Protein AF-A0A9D2BMU9-F1 (afdb_monomer)

Mean predicted aligned error: 8.66 Å

Radius of gyration: 15.32 Å; Cα contacts (8 Å, |Δi|>4): 170; chains: 1; bounding box: 31×29×47 Å

Structure (mmCIF, N/CA/C/O backbone):
data_AF-A0A9D2BMU9-F1
#
_entry.id   AF-A0A9D2BMU9-F1
#
loop_
_atom_site.group_PDB
_atom_site.id
_atom_site.type_symbol
_atom_site.label_atom_id
_atom_site.label_alt_id
_atom_site.label_comp_id
_atom_site.label_asym_id
_atom_site.label_entity_id
_atom_site.label_seq_id
_atom_site.pdbx_PDB_ins_code
_atom_site.Cartn_x
_atom_site.Cartn_y
_atom_site.Cartn_z
_atom_site.occupancy
_atom_site.B_iso_or_equiv
_atom_site.auth_seq_id
_atom_site.auth_comp_id
_atom_site.auth_asym_id
_atom_site.auth_atom_id
_atom_site.pdbx_PDB_model_num
ATOM 1 N N . MET A 1 1 ? 2.716 -15.241 -6.996 1.00 60.91 1 MET A N 1
ATOM 2 C CA . MET A 1 1 ? 1.547 -14.444 -6.589 1.00 60.91 1 MET A CA 1
ATOM 3 C C . MET A 1 1 ? 1.978 -13.654 -5.378 1.00 60.91 1 MET A C 1
ATOM 5 O O . MET A 1 1 ? 2.454 -14.271 -4.432 1.00 60.91 1 MET A O 1
ATOM 9 N N . ALA A 1 2 ? 1.959 -12.328 -5.473 1.00 69.06 2 ALA A N 1
ATOM 10 C CA . ALA A 1 2 ? 2.438 -11.447 -4.414 1.00 69.06 2 ALA A CA 1
ATOM 11 C C . ALA A 1 2 ? 1.357 -11.283 -3.337 1.00 69.06 2 ALA A C 1
ATOM 13 O O . ALA A 1 2 ? 0.173 -11.125 -3.648 1.00 69.06 2 ALA A O 1
ATOM 14 N N . ASN A 1 3 ? 1.764 -11.351 -2.074 1.00 80.19 3 ASN A N 1
ATOM 15 C CA . ASN A 1 3 ? 0.890 -11.226 -0.919 1.00 80.19 3 ASN A CA 1
ATOM 16 C C . ASN A 1 3 ? 1.678 -10.685 0.269 1.00 80.19 3 ASN A C 1
ATOM 18 O O . ASN A 1 3 ? 2.860 -10.983 0.428 1.00 80.19 3 ASN A O 1
ATOM 22 N N . GLY A 1 4 ? 1.012 -9.937 1.140 1.00 84.12 4 GLY A N 1
ATOM 23 C CA . GLY A 1 4 ? 1.681 -9.364 2.297 1.00 84.12 4 GLY A CA 1
ATOM 24 C C . GLY A 1 4 ? 0.725 -8.785 3.321 1.00 84.12 4 GLY A C 1
ATOM 25 O O . GLY A 1 4 ? -0.497 -8.897 3.209 1.00 84.12 4 GLY A O 1
ATOM 26 N N . MET A 1 5 ? 1.319 -8.168 4.338 1.00 85.75 5 MET A N 1
ATOM 27 C CA . MET A 1 5 ? 0.609 -7.529 5.438 1.00 85.75 5 MET A CA 1
ATOM 28 C C . MET A 1 5 ? 1.188 -6.141 5.706 1.00 85.75 5 MET A C 1
ATOM 30 O O . MET A 1 5 ? 2.401 -5.930 5.639 1.00 85.75 5 MET A O 1
ATOM 34 N N . ILE A 1 6 ? 0.309 -5.190 5.996 1.00 85.81 6 ILE A N 1
ATOM 35 C CA . ILE A 1 6 ? 0.659 -3.813 6.341 1.00 85.81 6 ILE A CA 1
ATOM 36 C C . ILE A 1 6 ? 0.246 -3.566 7.782 1.00 85.81 6 ILE A C 1
ATOM 38 O O . ILE A 1 6 ? -0.893 -3.847 8.154 1.00 85.81 6 ILE A O 1
ATOM 42 N N . TYR A 1 7 ? 1.160 -3.019 8.582 1.00 83.38 7 TYR A N 1
ATOM 43 C CA . TYR A 1 7 ? 0.838 -2.626 9.947 1.00 83.38 7 TYR A CA 1
ATOM 44 C C . TYR A 1 7 ? 0.065 -1.306 9.958 1.00 83.38 7 TYR A C 1
ATOM 46 O O . TYR A 1 7 ? 0.505 -0.299 9.378 1.00 83.38 7 TYR A O 1
ATOM 54 N N . VAL A 1 8 ? -1.073 -1.318 10.645 1.00 81.69 8 VAL A N 1
ATOM 55 C CA . VAL A 1 8 ? -1.928 -0.159 10.889 1.00 81.69 8 VAL A CA 1
ATOM 56 C C . VAL A 1 8 ? -1.966 0.068 12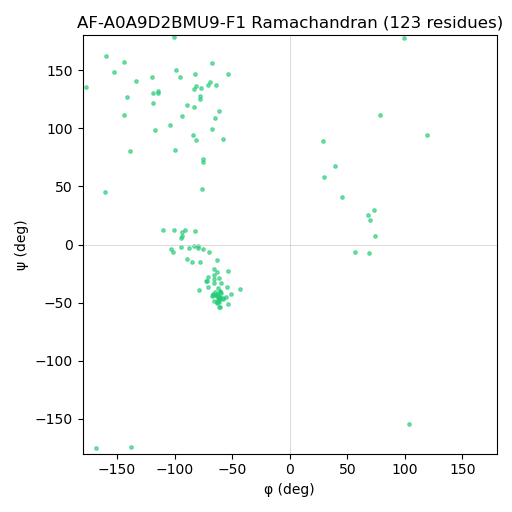.400 1.00 81.69 8 VAL A C 1
ATOM 58 O O . VAL A 1 8 ? -2.706 -0.633 13.094 1.00 81.69 8 VAL A O 1
ATOM 61 N N . PRO A 1 9 ? -1.169 1.006 12.938 1.00 77.19 9 PRO A N 1
ATOM 62 C CA . PRO A 1 9 ? -1.247 1.331 14.356 1.00 77.19 9 PRO A CA 1
ATOM 63 C C . PRO A 1 9 ? -2.575 2.035 14.651 1.00 77.19 9 PRO A C 1
ATOM 65 O O . PRO A 1 9 ? -3.015 2.886 13.876 1.00 77.19 9 PRO A O 1
ATOM 68 N N . VAL A 1 10 ? -3.198 1.697 15.777 1.00 67.19 10 VAL A N 1
ATOM 69 C CA . VAL A 1 10 ? -4.359 2.402 16.324 1.00 67.19 10 VAL A CA 1
ATOM 70 C C . VAL A 1 10 ? -3.854 3.240 17.482 1.00 67.19 10 VAL A C 1
ATOM 72 O O . VAL A 1 10 ? -3.551 2.730 18.559 1.00 67.19 10 VAL A O 1
ATOM 75 N N . ASP A 1 11 ? -3.712 4.539 17.252 1.00 60.59 11 ASP A N 1
ATOM 76 C CA . ASP A 1 11 ? -3.300 5.436 18.320 1.00 60.59 11 ASP A CA 1
ATOM 77 C C . ASP A 1 11 ? -4.496 5.729 19.240 1.00 60.59 11 ASP A C 1
ATOM 79 O O . ASP A 1 11 ? -5.538 6.208 18.787 1.00 60.59 11 ASP A O 1
ATOM 83 N N . ALA A 1 12 ? -4.342 5.487 20.545 1.00 47.91 12 ALA A N 1
ATOM 84 C CA . ALA A 1 12 ? -5.358 5.794 21.556 1.00 47.91 12 ALA A CA 1
ATOM 85 C C . ALA A 1 12 ? -5.653 7.308 21.666 1.00 47.91 12 ALA A C 1
ATOM 87 O O . ALA A 1 12 ? -6.647 7.707 22.273 1.00 47.91 12 ALA A O 1
ATOM 88 N N . ASN A 1 13 ? -4.804 8.156 21.070 1.00 42.22 13 ASN A N 1
ATOM 89 C CA . ASN A 1 13 ? -4.858 9.613 21.183 1.00 42.22 13 ASN A CA 1
ATOM 90 C C . ASN A 1 13 ? -5.488 10.362 19.996 1.00 42.22 13 ASN A C 1
ATOM 92 O O . ASN A 1 13 ? -5.443 11.594 19.977 1.00 42.22 13 ASN A O 1
ATOM 96 N N . THR A 1 14 ? -6.176 9.701 19.054 1.00 44.69 14 THR A N 1
ATOM 97 C CA . THR A 1 14 ? -7.079 10.405 18.106 1.00 44.69 14 THR A CA 1
ATOM 98 C C . THR A 1 14 ? -8.401 10.818 18.779 1.00 44.69 14 THR A C 1
ATOM 100 O O . THR A 1 14 ? -9.507 10.634 18.273 1.00 44.69 14 THR A O 1
ATOM 103 N N . ALA A 1 15 ? -8.290 11.430 19.957 1.00 36.12 15 ALA A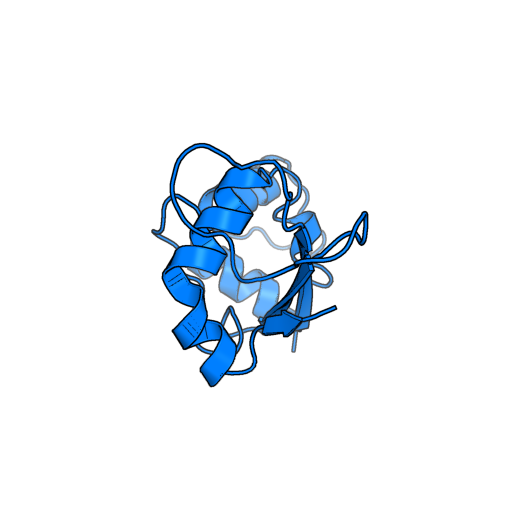 N 1
ATOM 104 C CA . ALA A 1 15 ? -9.361 12.107 20.667 1.00 36.12 15 ALA A CA 1
ATOM 105 C C . ALA A 1 15 ? -9.653 13.460 19.995 1.00 36.12 15 ALA A C 1
ATOM 107 O O . ALA A 1 15 ? -9.308 14.509 20.526 1.00 36.12 15 ALA A O 1
ATOM 108 N N . ASN A 1 16 ? -10.243 13.439 18.794 1.00 38.44 16 ASN A N 1
ATOM 109 C CA . ASN A 1 16 ? -11.023 14.567 18.263 1.00 38.44 16 ASN A CA 1
ATOM 110 C C . ASN A 1 16 ? -11.980 14.159 17.126 1.00 38.44 16 ASN A C 1
ATOM 112 O O . ASN A 1 16 ? -12.129 14.856 16.126 1.00 38.44 16 ASN A O 1
ATOM 116 N N . GLY A 1 17 ? -12.687 13.045 17.340 1.00 35.78 17 GLY A N 1
ATOM 117 C CA . GLY A 1 17 ? -13.942 12.745 16.651 1.00 35.78 17 GLY A CA 1
ATOM 118 C C . GLY A 1 17 ? -13.915 11.470 15.813 1.00 35.78 17 GLY A C 1
ATOM 119 O O . GLY A 1 17 ? -13.652 11.546 14.622 1.00 35.78 17 GLY A O 1
ATOM 120 N N . ILE A 1 18 ? -14.359 10.360 16.432 1.00 39.31 18 ILE A N 1
ATOM 121 C CA . ILE A 1 18 ? -14.810 9.096 15.799 1.00 39.31 18 ILE A CA 1
ATOM 122 C C . ILE A 1 18 ? -13.618 8.213 15.333 1.00 39.31 18 ILE A C 1
ATOM 124 O O . ILE A 1 18 ? -12.907 8.595 14.421 1.00 39.31 18 ILE A O 1
ATOM 128 N N . MET A 1 19 ? -13.271 7.039 15.886 1.00 40.94 19 MET A N 1
ATOM 129 C CA . MET A 1 19 ? -13.977 6.010 16.664 1.00 40.94 19 MET A CA 1
ATOM 130 C C . MET A 1 19 ? -13.072 5.451 17.780 1.00 40.94 19 MET A C 1
ATOM 132 O O . MET A 1 19 ? -11.992 4.941 17.504 1.00 40.94 19 MET A O 1
ATOM 136 N N . THR A 1 20 ? -13.540 5.456 19.027 1.00 40.12 20 THR A N 1
ATOM 137 C CA . THR A 1 20 ? -13.009 4.578 20.080 1.00 40.12 20 THR A CA 1
ATOM 138 C C . THR A 1 20 ? -13.711 3.231 19.958 1.00 40.12 20 THR A C 1
ATOM 140 O O . THR A 1 20 ? -14.820 3.064 20.471 1.00 40.12 20 THR A O 1
ATOM 143 N N . MET A 1 21 ? -13.105 2.285 19.243 1.00 44.78 21 MET A N 1
ATOM 144 C CA . MET A 1 21 ? -13.516 0.889 19.345 1.00 44.78 21 MET A CA 1
ATOM 145 C C . MET A 1 21 ? -12.838 0.322 20.599 1.00 44.78 21 MET A C 1
ATOM 147 O O . MET A 1 21 ? -11.675 -0.049 20.575 1.00 44.78 21 MET A O 1
ATOM 151 N N . ASP A 1 22 ? -13.556 0.447 21.714 1.00 44.00 22 ASP A N 1
ATOM 152 C CA . ASP A 1 22 ? -13.447 -0.325 22.957 1.00 44.00 22 ASP A CA 1
ATOM 153 C C . ASP A 1 22 ? -12.061 -0.902 23.323 1.00 44.00 22 ASP A C 1
ATOM 155 O O . ASP A 1 22 ? -11.758 -2.052 23.026 1.00 44.00 22 ASP A O 1
ATOM 159 N N . THR A 1 23 ? -11.234 -0.137 24.042 1.00 40.81 23 THR A N 1
ATOM 160 C CA . THR A 1 23 ? -10.119 -0.701 24.826 1.00 40.81 23 THR A CA 1
ATOM 161 C C . THR A 1 23 ? -10.001 -0.008 26.181 1.00 40.81 23 THR A C 1
ATOM 163 O O . THR A 1 23 ? -9.174 0.869 26.431 1.00 40.81 23 THR A O 1
ATOM 166 N N . SER A 1 24 ? -10.853 -0.428 27.115 1.00 38.69 24 SER A N 1
ATOM 167 C CA . SER A 1 24 ? -10.684 -0.158 28.541 1.00 38.69 24 SER A CA 1
ATOM 168 C C . SER A 1 24 ? -9.592 -1.050 29.156 1.00 38.69 24 SER A C 1
ATOM 170 O O . SER A 1 24 ? -9.908 -1.971 29.901 1.00 38.69 24 SER A O 1
ATOM 172 N N . SER A 1 25 ? -8.312 -0.792 28.877 1.00 33.25 25 SER A N 1
ATOM 173 C CA . SER A 1 25 ? -7.183 -1.189 29.744 1.00 33.25 25 SER A CA 1
ATOM 174 C C . SER A 1 25 ? -5.860 -0.686 29.171 1.00 33.25 25 SER A C 1
ATOM 176 O O . SER A 1 25 ? -5.629 -0.767 27.973 1.00 33.25 25 SER A O 1
ATOM 178 N N . GLY A 1 26 ? -5.009 -0.138 30.040 1.00 36.84 26 GLY A N 1
ATOM 179 C CA . GLY A 1 26 ? -3.832 0.652 29.687 1.00 36.84 26 GLY A CA 1
ATOM 180 C C . GLY A 1 26 ? -2.829 0.011 28.722 1.00 36.84 26 GLY A C 1
ATOM 181 O O . GLY A 1 26 ? -2.566 -1.184 28.769 1.00 36.84 26 GLY A O 1
ATOM 182 N N . SER A 1 27 ? -2.226 0.887 27.915 1.00 46.66 27 SER A N 1
ATOM 183 C CA . SER A 1 27 ? -0.957 0.727 27.197 1.00 46.66 27 SER A CA 1
ATOM 184 C C . SER A 1 27 ? -0.691 -0.656 26.594 1.00 46.66 27 SER A C 1
ATOM 186 O O . SER A 1 27 ? 0.258 -1.339 26.976 1.00 46.66 27 SER A O 1
ATOM 188 N N . GLN A 1 28 ? -1.482 -1.026 25.592 1.00 41.25 28 GLN A N 1
ATOM 189 C CA . GLN A 1 28 ? -1.067 -1.967 24.555 1.00 41.25 28 GLN A CA 1
ATOM 190 C C . GLN A 1 28 ? -1.120 -1.229 23.223 1.00 41.25 28 GLN A C 1
ATOM 192 O O . GLN A 1 28 ? -2.111 -0.558 22.935 1.00 41.25 28 GLN A O 1
ATOM 197 N N . GLU A 1 29 ? -0.042 -1.314 22.442 1.00 49.62 29 GLU A N 1
ATOM 198 C CA . GLU A 1 29 ? -0.027 -0.896 21.040 1.00 49.62 29 GLU A CA 1
ATOM 199 C C . GLU A 1 29 ? -1.110 -1.697 20.307 1.00 49.62 29 GLU A C 1
ATOM 201 O O . GLU A 1 29 ? -0.888 -2.825 19.881 1.00 49.62 29 GLU A O 1
ATOM 206 N N . SER A 1 30 ? -2.323 -1.152 20.258 1.00 65.06 30 SER A N 1
ATOM 207 C CA . SER A 1 30 ? -3.437 -1.763 19.546 1.00 65.06 30 SER A CA 1
ATOM 208 C C . SER A 1 30 ? -3.224 -1.487 18.064 1.00 65.06 30 SER A C 1
ATOM 210 O O . SER A 1 30 ? -2.863 -0.375 17.672 1.00 65.06 30 SER A O 1
ATOM 212 N N . GLY A 1 31 ? -3.399 -2.500 17.227 1.00 72.06 31 GLY A N 1
ATOM 213 C CA . GLY A 1 31 ? -3.107 -2.399 15.806 1.00 72.06 31 GLY A CA 1
ATOM 214 C C . GLY A 1 31 ? -3.837 -3.461 15.004 1.00 72.06 31 GLY A C 1
ATOM 215 O O . GLY A 1 31 ? -4.297 -4.463 15.549 1.00 72.06 31 GLY A O 1
ATOM 216 N N . TYR A 1 32 ? -3.923 -3.235 13.697 1.00 81.19 32 TYR A N 1
ATOM 217 C CA . TYR A 1 32 ? -4.440 -4.214 12.749 1.00 81.19 32 TYR A CA 1
ATOM 218 C C . TYR A 1 32 ? -3.363 -4.567 11.724 1.00 81.19 32 TYR A C 1
ATOM 220 O O . TYR A 1 32 ? -2.612 -3.698 11.266 1.00 81.19 32 TYR A O 1
ATOM 228 N N . TRP A 1 33 ? -3.334 -5.829 11.304 1.00 86.25 33 TRP A N 1
ATOM 229 C CA . TRP A 1 33 ? -2.684 -6.217 10.057 1.00 86.25 33 TRP A CA 1
ATOM 230 C C . TRP A 1 33 ? -3.682 -6.118 8.914 1.00 86.25 33 TRP A C 1
ATOM 232 O O . TRP A 1 33 ? -4.705 -6.799 8.932 1.00 86.25 33 TRP A O 1
ATOM 242 N N . LEU A 1 34 ? -3.369 -5.286 7.921 1.00 87.44 34 LEU A N 1
ATOM 243 C CA . LEU A 1 34 ? -4.112 -5.190 6.671 1.00 87.44 34 LEU A CA 1
ATOM 244 C C . LEU A 1 34 ? -3.474 -6.111 5.626 1.00 87.44 34 LEU A C 1
ATOM 246 O O . LEU A 1 34 ? -2.360 -5.853 5.159 1.00 87.44 34 LEU A O 1
ATOM 250 N N . TYR A 1 35 ? -4.172 -7.184 5.268 1.00 88.94 35 TYR A N 1
ATOM 251 C CA . TYR A 1 35 ? -3.729 -8.147 4.264 1.00 88.94 35 TYR A CA 1
ATOM 252 C C . TYR A 1 35 ? -4.041 -7.682 2.845 1.00 88.94 35 TYR A C 1
ATOM 254 O O . TYR A 1 35 ? -5.067 -7.054 2.569 1.00 88.94 35 TYR A O 1
ATOM 262 N N . TRP A 1 36 ? -3.156 -8.041 1.922 1.00 88.44 36 TRP A N 1
ATOM 263 C CA . TRP A 1 36 ? -3.323 -7.780 0.499 1.00 88.44 36 TRP A CA 1
ATOM 264 C C . TRP A 1 36 ? -2.771 -8.935 -0.343 1.00 88.44 36 TRP A C 1
ATOM 266 O O . TRP A 1 36 ? -1.916 -9.710 0.099 1.00 88.44 36 TRP A O 1
ATOM 276 N N . ASN A 1 37 ? -3.278 -9.044 -1.567 1.00 86.75 37 ASN A N 1
ATOM 277 C CA . ASN A 1 37 ? -2.779 -9.931 -2.612 1.00 86.75 37 ASN A CA 1
ATOM 278 C C . ASN A 1 37 ? -2.769 -9.198 -3.963 1.00 86.75 37 ASN A C 1
ATOM 280 O O . ASN A 1 37 ? -3.077 -8.012 -4.042 1.00 86.75 37 ASN A O 1
ATOM 284 N N . GLU A 1 38 ? -2.447 -9.897 -5.046 1.00 82.94 38 GLU A N 1
ATOM 285 C CA . GLU A 1 38 ? -2.450 -9.346 -6.410 1.00 82.94 38 GLU A CA 1
ATOM 286 C C . GLU A 1 38 ? -3.759 -8.671 -6.856 1.00 82.94 38 GLU A C 1
ATOM 288 O O . GLU A 1 38 ? -3.740 -7.773 -7.700 1.00 82.94 38 GLU A O 1
ATOM 293 N N . ASN A 1 39 ? -4.884 -9.026 -6.234 1.00 85.38 39 ASN A N 1
ATOM 294 C CA . ASN A 1 39 ? -6.195 -8.432 -6.485 1.00 85.38 39 ASN A CA 1
ATOM 295 C C . ASN A 1 39 ? -6.530 -7.260 -5.535 1.00 85.38 39 ASN A C 1
ATOM 297 O O . ASN A 1 39 ? -7.663 -6.777 -5.548 1.00 85.38 39 ASN A O 1
ATOM 301 N N . GLY A 1 40 ? -5.585 -6.796 -4.711 1.00 86.38 40 GLY A N 1
ATOM 302 C CA . GLY A 1 40 ? -5.760 -5.692 -3.761 1.00 86.38 40 GLY A CA 1
ATOM 303 C C . GLY A 1 40 ? -5.928 -6.137 -2.315 1.00 86.38 40 GLY A C 1
ATOM 304 O O . GLY A 1 40 ? -5.464 -7.213 -1.933 1.00 86.38 40 GLY A O 1
ATOM 305 N N . TYR A 1 41 ? -6.587 -5.313 -1.497 1.00 86.56 41 TYR A N 1
ATOM 306 C CA . TYR A 1 41 ? -6.860 -5.636 -0.091 1.00 86.56 41 TYR A CA 1
ATOM 307 C C . TYR A 1 41 ? -7.856 -6.800 -0.029 1.00 86.56 41 TYR A C 1
ATOM 309 O O . TYR A 1 41 ? -9.046 -6.635 -0.295 1.00 86.56 41 TYR A O 1
ATOM 317 N N . THR A 1 42 ? -7.315 -8.001 0.188 1.00 64.62 42 THR A N 1
ATOM 318 C CA . THR A 1 42 ? -7.949 -9.331 0.087 1.00 64.62 42 THR A CA 1
ATOM 319 C C . THR A 1 42 ? -9.084 -9.421 -0.945 1.00 64.62 42 THR A C 1
ATOM 321 O O . THR A 1 42 ? -10.226 -9.750 -0.633 1.00 64.62 42 THR A O 1
ATOM 324 N N . GLY A 1 43 ? -8.772 -9.120 -2.210 1.00 65.56 43 GLY A N 1
ATOM 325 C CA . GLY A 1 43 ? -9.708 -9.291 -3.331 1.00 65.56 43 GLY A CA 1
ATOM 326 C C . GLY A 1 43 ? -10.844 -8.265 -3.431 1.00 65.56 43 GLY A C 1
ATOM 327 O O . GLY A 1 43 ? -11.710 -8.425 -4.286 1.00 65.56 43 GLY A O 1
ATOM 328 N N . GLN A 1 44 ? -10.839 -7.211 -2.609 1.00 76.88 44 GLN A N 1
ATOM 329 C CA . GLN A 1 44 ? -11.790 -6.092 -2.702 1.00 76.88 44 GLN A CA 1
ATOM 330 C C . GLN A 1 44 ? -11.329 -4.981 -3.665 1.00 76.88 44 GLN A C 1
ATOM 332 O O . GLN A 1 44 ? -12.059 -4.024 -3.915 1.00 76.88 44 GLN A O 1
ATOM 337 N N . GLY A 1 45 ? -10.131 -5.119 -4.240 1.00 85.12 45 GLY A N 1
ATOM 338 C CA . GLY A 1 45 ? -9.530 -4.137 -5.133 1.00 85.12 45 GLY A CA 1
ATOM 339 C C . GLY A 1 45 ? -8.507 -3.237 -4.445 1.00 85.12 45 GLY A C 1
ATOM 340 O O . GLY A 1 45 ? -8.231 -3.333 -3.248 1.00 85.12 45 GLY A O 1
ATOM 341 N N . TRP A 1 46 ? -7.910 -2.365 -5.253 1.00 89.00 46 TRP A N 1
ATOM 342 C CA . TRP A 1 46 ? -6.815 -1.488 -4.844 1.00 89.00 46 TRP A CA 1
ATOM 343 C C . TRP A 1 46 ? -7.263 -0.108 -4.391 1.00 89.00 46 TRP A C 1
ATOM 345 O O . TRP A 1 46 ? -6.393 0.666 -4.032 1.00 89.00 46 TRP A O 1
ATOM 355 N N . TYR A 1 47 ? -8.563 0.219 -4.439 1.00 89.31 47 TYR A N 1
ATOM 356 C CA . TYR A 1 47 ? -9.122 1.523 -4.037 1.00 89.31 47 TYR A CA 1
ATOM 357 C C . TYR A 1 47 ? -8.313 2.715 -4.582 1.00 89.31 47 TYR A C 1
ATOM 359 O O . TYR A 1 47 ? -8.043 3.696 -3.892 1.00 89.31 47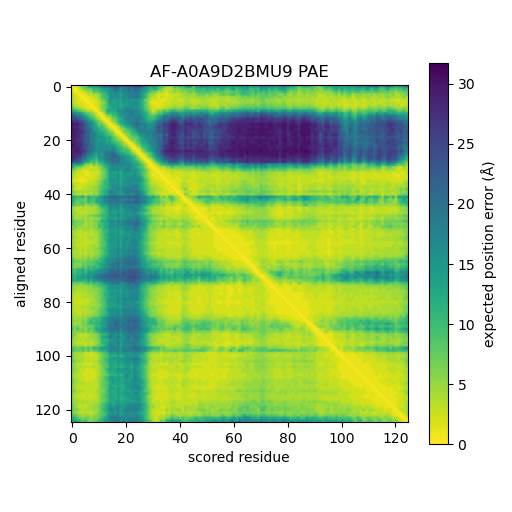 TYR A O 1
ATOM 367 N N . TRP A 1 48 ? -7.877 2.603 -5.841 1.00 89.69 48 TRP A N 1
ATOM 368 C CA . TRP A 1 48 ? -6.838 3.445 -6.443 1.00 89.69 48 TRP A CA 1
ATOM 369 C C . TRP A 1 48 ? -7.108 4.953 -6.345 1.00 89.69 48 TRP A C 1
ATOM 371 O O 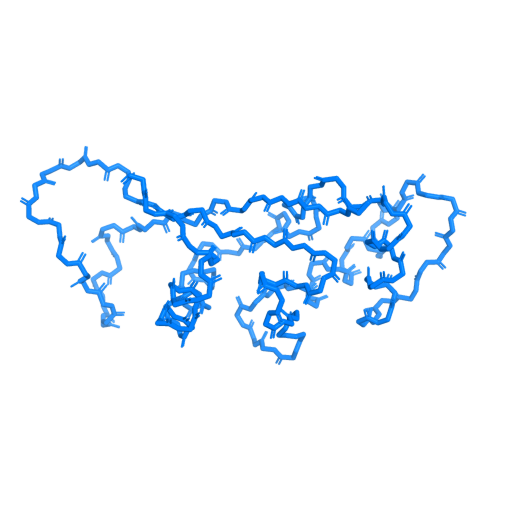. TRP A 1 48 ? -6.192 5.750 -6.163 1.00 89.69 48 TRP A O 1
ATOM 381 N N . ASN A 1 49 ? -8.376 5.348 -6.465 1.00 88.00 49 ASN A N 1
ATOM 382 C CA . ASN A 1 49 ? -8.787 6.750 -6.486 1.00 88.00 49 ASN A CA 1
ATOM 383 C C . ASN A 1 49 ? -9.198 7.297 -5.111 1.00 88.00 49 ASN A C 1
ATOM 385 O O . ASN A 1 49 ? -9.672 8.430 -5.034 1.00 88.00 49 ASN A O 1
ATOM 389 N N . GLU A 1 50 ? -9.048 6.524 -4.038 1.00 88.19 50 GLU A N 1
ATOM 390 C CA . GLU A 1 50 ? -9.389 6.993 -2.700 1.00 88.19 50 GLU A CA 1
ATOM 391 C C . GLU A 1 50 ? -8.263 7.815 -2.081 1.00 88.19 50 GLU A C 1
ATOM 393 O O . GLU A 1 50 ? -7.096 7.422 -2.090 1.00 88.19 50 GLU A O 1
ATOM 398 N N . SER A 1 51 ? -8.625 8.962 -1.503 1.00 78.38 51 SER A N 1
ATOM 399 C CA . SER A 1 51 ? -7.668 9.951 -1.001 1.00 78.38 51 SER A CA 1
ATOM 400 C C . SER A 1 51 ? -6.766 9.425 0.116 1.00 78.38 51 SER A C 1
ATOM 402 O O . SER A 1 51 ? -5.638 9.884 0.237 1.00 78.38 51 SER A O 1
ATOM 404 N N . ASN A 1 52 ? -7.242 8.461 0.907 1.00 80.38 52 ASN A N 1
ATOM 405 C CA . ASN A 1 52 ? -6.581 8.025 2.144 1.00 80.38 52 ASN A CA 1
ATOM 406 C C . ASN A 1 52 ? -5.831 6.691 2.000 1.00 80.38 52 ASN A C 1
ATOM 408 O O . ASN A 1 52 ? -5.182 6.229 2.937 1.00 80.38 52 ASN A O 1
ATOM 412 N N . ASN A 1 53 ? -5.924 6.065 0.829 1.00 82.38 53 ASN A N 1
ATOM 413 C CA . ASN A 1 53 ? -5.385 4.738 0.557 1.00 82.38 53 ASN A CA 1
ATOM 414 C C . ASN A 1 53 ? -3.897 4.766 0.145 1.00 82.38 53 ASN A C 1
ATOM 416 O O . ASN A 1 53 ? -3.217 3.750 0.165 1.00 82.38 53 ASN A O 1
ATOM 420 N N . TYR A 1 54 ? -3.361 5.935 -0.219 1.00 89.06 54 TYR A N 1
ATOM 421 C CA . TYR A 1 54 ? -1.943 6.187 -0.531 1.00 89.06 54 TYR A CA 1
ATOM 422 C C . TYR A 1 54 ? -1.307 5.326 -1.637 1.00 89.06 54 TYR A C 1
ATOM 424 O O . TYR A 1 54 ? -0.195 5.621 -2.055 1.00 89.06 54 TYR A O 1
ATOM 432 N N . VAL A 1 55 ? -1.998 4.321 -2.179 1.00 90.75 55 VAL A N 1
ATOM 433 C CA . VAL A 1 55 ? -1.509 3.430 -3.238 1.00 90.75 55 VAL A CA 1
ATOM 434 C C . VAL A 1 55 ? -1.115 4.216 -4.480 1.00 90.75 55 VAL A C 1
ATOM 436 O O . VAL A 1 55 ? -0.013 4.032 -4.987 1.00 90.75 55 VAL A O 1
ATOM 439 N N . LYS A 1 56 ? -1.967 5.145 -4.926 1.00 91.62 56 LYS A N 1
ATOM 440 C CA . LYS A 1 56 ? -1.666 6.011 -6.069 1.00 91.62 56 LYS A CA 1
ATOM 441 C C . LYS A 1 56 ? -0.418 6.860 -5.820 1.00 91.62 56 LYS A C 1
ATOM 443 O O . LYS A 1 56 ? 0.527 6.811 -6.599 1.00 91.62 56 LYS A O 1
ATOM 448 N N . THR A 1 57 ? -0.396 7.594 -4.710 1.00 91.31 57 THR A N 1
ATOM 449 C CA . THR A 1 57 ? 0.718 8.477 -4.335 1.00 91.31 57 THR A CA 1
ATOM 450 C C . THR A 1 57 ? 2.023 7.702 -4.148 1.00 91.31 57 THR A C 1
ATOM 452 O O . THR A 1 57 ? 3.067 8.093 -4.666 1.00 91.31 57 THR A O 1
ATOM 455 N N . GLY A 1 58 ? 1.971 6.593 -3.412 1.00 91.00 58 GLY A N 1
ATOM 456 C CA . GLY A 1 58 ? 3.103 5.718 -3.135 1.00 91.00 58 GLY A CA 1
ATOM 457 C C . GLY A 1 58 ? 3.668 5.102 -4.408 1.00 91.00 58 GLY A C 1
ATOM 458 O O . GLY A 1 58 ? 4.870 5.193 -4.639 1.00 91.00 58 GLY A O 1
ATOM 459 N N . TRP A 1 59 ? 2.810 4.570 -5.284 1.00 92.38 59 TRP A N 1
ATOM 460 C CA . TRP A 1 59 ? 3.234 4.003 -6.565 1.00 92.38 59 TRP A CA 1
ATOM 461 C C . TRP A 1 59 ? 3.875 5.037 -7.488 1.00 92.38 59 TRP A C 1
ATOM 463 O O . TRP A 1 59 ? 4.986 4.819 -7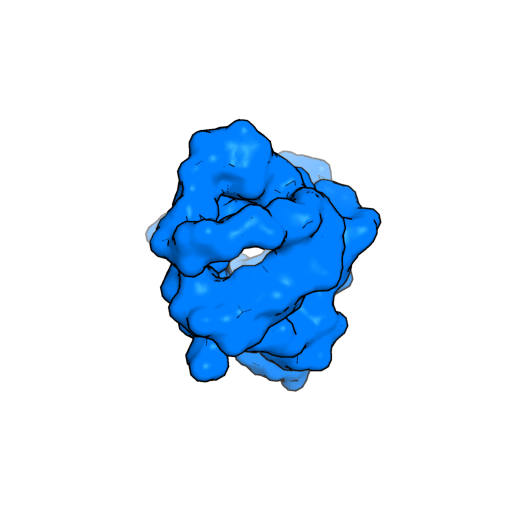.973 1.00 92.38 59 TRP A O 1
ATOM 473 N N . GLU A 1 60 ? 3.216 6.182 -7.691 1.00 92.00 60 GLU A N 1
ATOM 474 C CA . GLU A 1 60 ? 3.761 7.274 -8.502 1.00 92.00 60 GLU A CA 1
ATOM 475 C C . GLU A 1 60 ? 5.148 7.692 -7.985 1.00 92.00 60 GLU A C 1
ATOM 477 O O . GLU A 1 60 ? 6.099 7.808 -8.761 1.00 92.00 60 GLU A O 1
ATOM 482 N N . ASN A 1 61 ? 5.301 7.841 -6.666 1.00 90.31 61 ASN A N 1
ATOM 483 C CA . ASN A 1 61 ? 6.583 8.165 -6.043 1.00 90.31 61 ASN A CA 1
ATOM 484 C C . ASN A 1 61 ? 7.627 7.054 -6.216 1.00 90.31 61 ASN A C 1
ATOM 486 O O . ASN A 1 61 ? 8.779 7.352 -6.532 1.00 90.31 61 ASN A O 1
ATOM 490 N N . TYR A 1 62 ? 7.244 5.791 -6.030 1.00 89.44 62 TYR A N 1
ATOM 491 C CA . TYR A 1 62 ? 8.134 4.636 -6.147 1.00 89.44 62 TYR A CA 1
ATOM 492 C C . TYR A 1 62 ? 8.730 4.525 -7.557 1.00 89.44 62 TYR A C 1
ATOM 494 O O . TYR A 1 62 ? 9.947 4.380 -7.715 1.00 89.44 62 TYR A O 1
ATOM 502 N N . VAL A 1 63 ? 7.893 4.687 -8.588 1.00 90.25 63 VAL A N 1
ATOM 503 C CA . VAL A 1 63 ? 8.329 4.699 -9.992 1.00 90.25 63 VAL A CA 1
ATOM 504 C C . VAL A 1 63 ? 9.213 5.913 -10.284 1.00 90.25 63 VAL A C 1
ATOM 506 O O . VAL A 1 63 ? 10.308 5.753 -10.824 1.00 90.25 63 VAL A O 1
ATOM 509 N N . ASN A 1 64 ? 8.789 7.118 -9.887 1.00 89.38 64 ASN A N 1
ATOM 510 C CA . ASN A 1 64 ? 9.523 8.358 -10.173 1.00 89.38 64 ASN A CA 1
ATOM 511 C C . ASN A 1 64 ? 10.890 8.437 -9.472 1.00 89.38 64 ASN A C 1
ATOM 513 O O . ASN A 1 64 ? 11.800 9.098 -9.968 1.00 89.38 64 ASN A O 1
ATOM 517 N N . GLN A 1 65 ? 11.057 7.752 -8.339 1.00 87.94 65 GLN A N 1
ATOM 518 C CA . GLN A 1 65 ? 12.344 7.622 -7.646 1.00 87.94 65 GLN A CA 1
ATOM 519 C C . GLN A 1 65 ? 13.266 6.566 -8.278 1.00 87.94 65 GLN A C 1
ATOM 521 O O . GLN A 1 65 ? 14.392 6.391 -7.816 1.00 87.94 65 GLN A O 1
ATOM 526 N N . GLY A 1 66 ? 12.811 5.852 -9.314 1.00 84.12 66 GLY A N 1
ATOM 527 C CA . GLY A 1 66 ? 13.590 4.804 -9.971 1.00 84.12 66 GLY A CA 1
ATOM 528 C C . GLY A 1 66 ? 13.816 3.576 -9.088 1.00 84.12 66 GLY A C 1
ATOM 529 O O . GLY A 1 66 ? 14.796 2.863 -9.286 1.00 84.12 66 GLY A O 1
ATOM 530 N N . LYS A 1 67 ? 12.929 3.320 -8.114 1.00 82.38 67 LYS A N 1
ATOM 531 C CA . LYS A 1 67 ? 13.046 2.187 -7.178 1.00 82.38 67 LYS A CA 1
ATOM 532 C C . LYS A 1 67 ? 12.672 0.832 -7.805 1.00 82.38 67 LYS A C 1
ATOM 534 O O . LYS A 1 67 ? 12.823 -0.195 -7.153 1.00 82.38 67 LYS A O 1
ATOM 539 N N . LEU A 1 68 ? 12.219 0.802 -9.064 1.00 82.38 68 LEU A N 1
ATOM 540 C CA . LEU A 1 68 ? 11.858 -0.427 -9.779 1.00 82.38 68 LEU A CA 1
ATOM 541 C C . LEU A 1 68 ? 13.068 -1.366 -9.933 1.00 82.38 68 LEU A C 1
ATOM 543 O O . LEU A 1 68 ? 14.014 -1.075 -10.662 1.00 82.38 68 LEU A O 1
ATOM 547 N N . THR A 1 69 ? 13.007 -2.538 -9.304 1.00 72.75 69 THR A N 1
ATOM 548 C CA . THR A 1 69 ? 14.078 -3.554 -9.333 1.00 72.75 69 THR A CA 1
ATOM 549 C C . THR A 1 69 ? 13.957 -4.549 -10.494 1.00 72.75 69 THR A C 1
ATOM 551 O O . THR A 1 69 ? 14.899 -5.275 -10.798 1.00 72.75 69 THR A O 1
ATOM 554 N N . CYS A 1 70 ? 12.811 -4.567 -11.176 1.00 74.69 70 CYS A N 1
ATOM 555 C CA . CYS A 1 70 ? 12.447 -5.560 -12.192 1.00 74.69 70 CYS A CA 1
ATOM 556 C C . CYS A 1 70 ? 13.057 -5.350 -13.591 1.00 74.69 70 CYS A C 1
ATOM 558 O O . CYS A 1 70 ? 12.798 -6.136 -14.499 1.00 74.69 70 CYS A O 1
ATOM 560 N N . GLY A 1 71 ? 13.841 -4.288 -13.803 1.00 66.94 71 GLY A N 1
ATOM 561 C CA . GLY A 1 71 ? 14.439 -3.960 -15.107 1.00 66.94 71 GLY A CA 1
ATOM 562 C C . GLY A 1 71 ? 13.443 -3.515 -16.191 1.00 66.94 71 GLY A C 1
ATOM 563 O O . GLY A 1 71 ? 13.873 -3.069 -17.253 1.00 66.94 71 GLY A O 1
ATOM 564 N N . ALA A 1 72 ? 12.135 -3.594 -15.929 1.00 73.38 72 ALA A N 1
ATOM 565 C CA . ALA A 1 72 ? 11.072 -3.083 -16.783 1.00 73.38 72 ALA A CA 1
ATOM 566 C C . ALA A 1 72 ? 10.638 -1.678 -16.341 1.00 73.38 72 ALA A C 1
ATO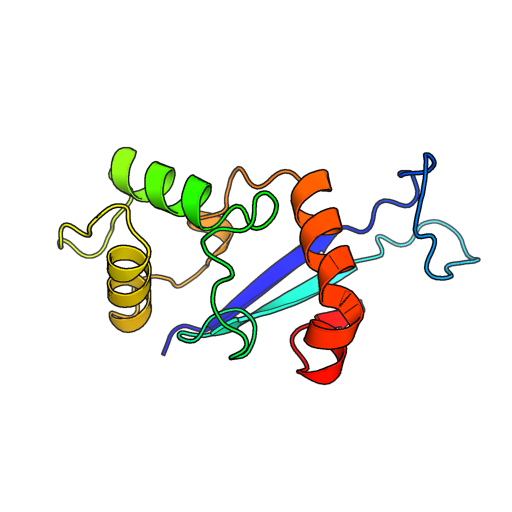M 568 O O . ALA A 1 72 ? 10.598 -1.356 -15.152 1.00 73.38 72 ALA A O 1
ATOM 569 N N . THR A 1 73 ? 10.295 -0.831 -17.312 1.00 79.25 73 THR A N 1
ATOM 570 C CA . THR A 1 73 ? 9.633 0.448 -17.044 1.00 79.25 73 THR A CA 1
ATOM 571 C C . THR A 1 73 ? 8.140 0.192 -16.895 1.00 79.25 73 THR A C 1
ATOM 573 O O . THR A 1 73 ? 7.506 -0.252 -17.848 1.00 79.25 73 THR A O 1
ATOM 576 N N . HIS A 1 74 ? 7.582 0.487 -15.724 1.00 85.94 74 HIS A N 1
ATOM 577 C CA . HIS A 1 74 ? 6.135 0.483 -15.516 1.00 85.94 74 HIS A CA 1
ATOM 578 C C . HIS A 1 74 ? 5.574 1.903 -15.609 1.00 85.94 74 HIS A C 1
ATOM 580 O O . HIS A 1 74 ? 6.259 2.879 -15.290 1.00 85.94 74 HIS A O 1
ATOM 586 N N . SER A 1 75 ? 4.319 2.024 -16.040 1.00 91.81 75 SER A N 1
ATOM 587 C CA . SER A 1 75 ? 3.569 3.277 -15.961 1.00 91.81 75 SER A CA 1
ATOM 588 C C . SER A 1 75 ? 3.283 3.656 -14.505 1.00 91.81 75 SER A C 1
ATOM 590 O O . SER A 1 75 ? 3.221 2.813 -13.611 1.00 91.81 75 SER A O 1
ATOM 592 N N . THR A 1 76 ? 3.067 4.946 -14.253 1.00 92.06 76 THR A N 1
ATOM 593 C CA . THR A 1 76 ? 2.735 5.463 -12.916 1.00 92.06 76 THR A CA 1
ATOM 594 C C . THR A 1 76 ? 1.243 5.332 -12.574 1.00 92.06 76 THR A C 1
ATOM 596 O O . THR A 1 76 ? 0.775 5.943 -11.620 1.00 92.06 76 THR A O 1
ATOM 599 N N . ASP A 1 77 ? 0.472 4.578 -13.358 1.00 92.88 77 ASP A N 1
ATOM 600 C CA . ASP A 1 77 ? -0.965 4.366 -13.170 1.00 92.88 77 ASP A CA 1
ATOM 601 C C . ASP A 1 77 ? -1.273 3.008 -12.508 1.00 92.88 77 ASP A C 1
ATOM 603 O O . ASP A 1 77 ? -0.376 2.215 -12.211 1.00 92.88 77 ASP A O 1
ATOM 607 N N . GLU A 1 78 ? -2.561 2.732 -12.275 1.00 91.94 78 GLU A N 1
ATOM 608 C CA . GLU A 1 78 ? -3.012 1.492 -11.627 1.00 91.94 78 GLU A CA 1
ATOM 609 C C . GLU A 1 78 ? -2.601 0.240 -12.416 1.00 91.94 78 GLU A C 1
ATOM 611 O O . GLU A 1 78 ? -2.320 -0.805 -11.829 1.00 91.94 78 GLU A O 1
ATOM 616 N N . ASN A 1 79 ? -2.553 0.334 -13.749 1.00 91.81 79 ASN A N 1
ATOM 617 C CA . ASN A 1 79 ? -2.135 -0.780 -14.594 1.00 91.81 79 ASN A CA 1
ATOM 618 C C . ASN A 1 79 ? -0.658 -1.104 -14.369 1.00 91.81 79 ASN A C 1
ATOM 620 O O . ASN A 1 79 ? -0.327 -2.274 -14.189 1.00 91.81 79 ASN A O 1
ATOM 624 N N . GLY A 1 80 ? 0.202 -0.086 -14.281 1.00 91.06 80 GLY A N 1
ATOM 625 C CA . GLY A 1 80 ? 1.618 -0.275 -13.974 1.00 91.06 80 GLY A CA 1
ATOM 626 C C . GLY A 1 80 ? 1.842 -0.939 -12.615 1.00 91.06 80 GLY A C 1
ATOM 627 O O . GLY A 1 80 ? 2.660 -1.855 -12.514 1.00 91.06 80 GLY A O 1
ATOM 628 N N . LEU A 1 81 ? 1.060 -0.566 -11.592 1.00 91.06 81 LEU A N 1
ATOM 629 C CA . LEU A 1 81 ? 1.092 -1.253 -10.296 1.00 91.06 81 LEU A CA 1
ATOM 630 C C . LEU A 1 81 ? 0.687 -2.728 -10.441 1.00 91.06 81 LEU A C 1
ATOM 632 O O . LEU A 1 81 ? 1.382 -3.615 -9.947 1.00 91.06 81 LEU A O 1
ATOM 636 N N . LYS A 1 82 ? -0.430 -3.011 -11.122 1.00 90.06 82 LYS A N 1
ATOM 637 C CA . LYS A 1 82 ? -0.920 -4.387 -11.319 1.00 90.06 82 LYS A CA 1
ATOM 638 C C . LYS A 1 82 ? 0.090 -5.252 -12.061 1.00 90.06 82 LYS A C 1
ATOM 640 O O . LYS A 1 82 ? 0.289 -6.403 -11.675 1.00 90.06 82 LYS A O 1
ATOM 645 N N . GLU A 1 83 ? 0.737 -4.715 -13.091 1.00 89.12 83 GLU A N 1
ATOM 646 C CA . GLU A 1 83 ? 1.811 -5.397 -13.816 1.00 89.12 83 GLU A CA 1
ATOM 647 C C . GLU A 1 83 ? 2.997 -5.707 -12.901 1.00 89.12 83 GLU A C 1
ATOM 649 O O . GLU A 1 83 ? 3.477 -6.841 -12.886 1.00 89.12 83 GLU A O 1
ATOM 654 N N . HIS A 1 84 ? 3.430 -4.735 -12.096 1.00 87.81 84 HIS A N 1
ATOM 655 C CA . HIS A 1 84 ? 4.536 -4.899 -11.156 1.00 87.81 84 HIS A CA 1
ATOM 656 C C . HIS A 1 84 ? 4.261 -6.001 -10.119 1.00 87.81 84 HIS A C 1
ATOM 658 O O . HIS A 1 84 ? 5.091 -6.883 -9.885 1.00 87.81 84 HIS A O 1
ATOM 664 N N . ILE A 1 85 ? 3.057 -5.998 -9.543 1.00 88.12 85 ILE A N 1
ATOM 665 C CA . ILE A 1 85 ? 2.620 -7.002 -8.568 1.00 88.12 85 ILE A CA 1
ATOM 666 C C . ILE A 1 85 ? 2.467 -8.382 -9.226 1.00 88.12 85 ILE A C 1
ATOM 668 O O . ILE A 1 85 ? 2.949 -9.380 -8.685 1.00 88.12 85 ILE A O 1
ATOM 672 N N . SER A 1 86 ? 1.860 -8.448 -10.415 1.00 85.88 86 SER A N 1
ATOM 673 C CA . SER A 1 86 ? 1.668 -9.702 -11.165 1.00 85.88 86 SER A CA 1
ATOM 674 C C . SER A 1 86 ? 2.992 -10.315 -11.631 1.00 85.88 86 SER A C 1
ATOM 676 O O . SER A 1 86 ? 3.108 -11.537 -11.713 1.00 85.88 86 SER A O 1
ATOM 678 N N . GLY A 1 87 ? 4.007 -9.481 -11.885 1.00 83.50 87 GLY A N 1
ATOM 679 C CA . GLY A 1 87 ? 5.381 -9.902 -12.169 1.00 83.50 87 GLY A CA 1
ATOM 680 C C . GLY A 1 87 ? 6.125 -10.478 -10.958 1.00 83.50 87 GLY A C 1
ATOM 681 O O . GLY A 1 87 ? 7.227 -10.997 -11.112 1.00 83.50 87 GLY A O 1
ATOM 682 N N . GLY A 1 88 ? 5.526 -10.426 -9.761 1.00 81.31 88 GLY A N 1
ATOM 683 C CA . GLY A 1 88 ? 6.152 -10.894 -8.526 1.00 81.31 88 GLY A CA 1
ATOM 684 C C . GLY A 1 88 ? 7.251 -9.960 -8.027 1.00 81.31 88 GLY A C 1
ATOM 685 O O . GLY A 1 88 ? 8.214 -10.427 -7.432 1.00 81.31 88 GLY A O 1
ATOM 686 N N . HIS A 1 89 ? 7.136 -8.659 -8.309 1.00 80.88 89 HIS A N 1
ATOM 687 C CA . HIS A 1 89 ? 8.141 -7.660 -7.934 1.00 80.88 89 HIS A CA 1
ATOM 688 C C . HIS A 1 89 ? 7.760 -6.837 -6.697 1.00 80.88 89 HIS A C 1
ATOM 690 O O . HIS A 1 89 ? 8.580 -6.077 -6.192 1.00 80.88 89 HIS A O 1
ATOM 696 N N . ALA A 1 90 ? 6.539 -7.014 -6.189 1.00 77.31 90 ALA A N 1
ATOM 697 C CA . ALA A 1 90 ? 6.081 -6.415 -4.945 1.00 77.31 90 ALA A CA 1
ATOM 698 C C . ALA A 1 90 ? 6.173 -7.440 -3.807 1.00 77.31 90 ALA A C 1
ATOM 700 O O . ALA A 1 90 ? 5.181 -8.074 -3.458 1.00 77.31 90 ALA A O 1
ATOM 701 N N . ASP A 1 91 ? 7.360 -7.619 -3.232 1.00 69.44 91 ASP A N 1
ATOM 702 C CA . ASP A 1 91 ? 7.529 -8.493 -2.060 1.00 69.44 91 ASP A CA 1
ATOM 703 C C . ASP A 1 91 ? 6.924 -7.860 -0.795 1.00 69.44 91 ASP A C 1
ATOM 705 O O . ASP A 1 91 ? 6.417 -8.548 0.091 1.00 69.44 91 ASP A O 1
ATOM 709 N N . ASN A 1 92 ? 6.948 -6.527 -0.721 1.00 77.44 92 ASN A N 1
ATOM 710 C CA . ASN A 1 92 ? 6.463 -5.761 0.415 1.00 77.44 92 ASN A CA 1
ATOM 711 C C . ASN A 1 92 ? 5.799 -4.464 -0.052 1.00 77.44 92 ASN A C 1
ATOM 713 O O . ASN A 1 92 ? 6.460 -3.530 -0.501 1.00 77.44 92 ASN A O 1
ATOM 717 N N . LEU A 1 93 ? 4.479 -4.367 0.111 1.00 84.94 93 LEU A N 1
ATOM 718 C CA . LEU A 1 93 ? 3.752 -3.153 -0.258 1.00 84.94 93 LEU A CA 1
ATOM 719 C C . LEU A 1 93 ? 4.150 -1.949 0.613 1.00 84.94 93 LEU A C 1
ATOM 721 O O . LEU A 1 93 ? 4.007 -0.817 0.164 1.00 84.94 93 LEU A O 1
ATOM 725 N N . ASN A 1 94 ? 4.719 -2.158 1.809 1.00 81.94 94 ASN A N 1
ATOM 726 C CA . ASN A 1 94 ? 5.244 -1.051 2.616 1.00 81.94 94 ASN A CA 1
ATOM 727 C C . ASN A 1 94 ? 6.408 -0.320 1.933 1.00 81.94 94 ASN A C 1
ATOM 729 O O . ASN A 1 94 ? 6.609 0.850 2.227 1.00 81.94 94 ASN A O 1
ATOM 733 N N . ASP A 1 95 ? 7.132 -0.953 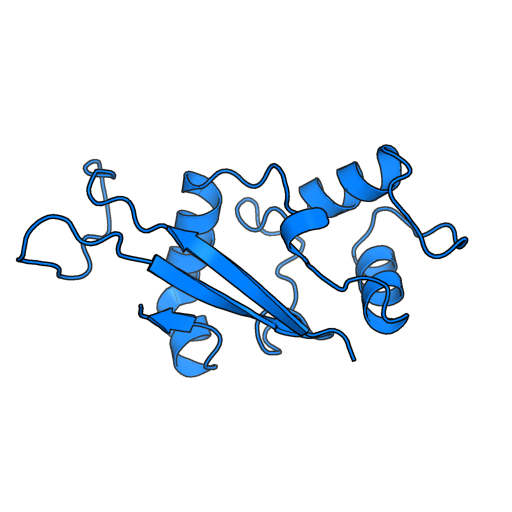1.006 1.00 82.94 95 ASP A N 1
ATOM 734 C CA . ASP A 1 95 ? 8.209 -0.283 0.266 1.00 82.94 95 ASP A CA 1
ATOM 735 C C . ASP A 1 95 ? 7.638 0.710 -0.759 1.00 82.94 95 ASP A C 1
ATOM 737 O O . ASP A 1 95 ? 8.229 1.755 -1.032 1.00 82.94 95 ASP A O 1
ATOM 741 N N . ILE A 1 96 ? 6.455 0.400 -1.302 1.00 87.25 96 ILE A N 1
ATOM 742 C CA . ILE A 1 96 ? 5.696 1.272 -2.208 1.00 87.25 96 ILE A CA 1
ATOM 743 C C . ILE A 1 96 ? 4.968 2.360 -1.404 1.00 87.25 96 ILE A C 1
ATOM 745 O O . ILE A 1 96 ? 4.907 3.516 -1.816 1.00 87.25 96 ILE A O 1
ATOM 749 N N . LEU A 1 97 ? 4.436 2.001 -0.234 1.00 87.31 97 LEU A N 1
ATOM 750 C CA . LEU A 1 97 ? 3.651 2.876 0.640 1.00 87.31 97 LEU A CA 1
ATOM 751 C C . LEU A 1 97 ? 4.488 3.574 1.718 1.00 87.31 97 LEU A C 1
ATOM 753 O O . LEU A 1 97 ? 3.908 4.151 2.627 1.00 87.31 97 LEU A O 1
ATOM 757 N N . GLU A 1 98 ? 5.819 3.529 1.648 1.00 80.56 98 GLU A N 1
ATOM 758 C CA . GLU A 1 98 ? 6.757 3.992 2.688 1.00 80.56 98 GLU A CA 1
ATOM 759 C C . GLU A 1 98 ? 6.394 5.352 3.335 1.00 80.56 98 GLU A C 1
ATOM 761 O O . GLU A 1 98 ? 6.507 5.469 4.557 1.00 80.56 98 GLU A O 1
ATOM 766 N N . PRO A 1 99 ? 5.887 6.367 2.601 1.00 80.75 99 PRO A N 1
ATOM 767 C CA . PRO A 1 99 ? 5.484 7.637 3.193 1.00 80.75 99 PRO A CA 1
ATOM 768 C C . PRO A 1 99 ? 4.007 7.715 3.634 1.00 80.75 99 PRO A C 1
ATOM 770 O O . PRO A 1 99 ? 3.544 8.815 3.922 1.00 80.75 99 PRO A O 1
ATOM 773 N N . TRP A 1 100 ? 3.260 6.605 3.694 1.00 88.25 100 TRP A N 1
ATOM 774 C CA . TRP A 1 100 ? 1.829 6.577 4.036 1.00 88.25 100 TRP A CA 1
ATOM 775 C C . TRP A 1 100 ? 1.593 7.036 5.482 1.00 88.25 100 TRP A C 1
ATOM 777 O O . TRP A 1 100 ? 1.903 6.289 6.422 1.00 88.25 100 TRP A O 1
ATOM 787 N N . PRO A 1 101 ? 1.017 8.235 5.698 1.00 86.25 101 PRO A N 1
ATOM 788 C CA . PRO A 1 101 ? 0.839 8.768 7.039 1.00 86.25 101 PRO A CA 1
ATOM 789 C C . PRO A 1 101 ? -0.116 7.904 7.863 1.00 86.25 101 PRO A C 1
ATOM 791 O O . PRO A 1 101 ? -1.190 7.522 7.397 1.00 86.25 101 PRO A O 1
ATOM 794 N N . THR A 1 102 ? 0.235 7.657 9.126 1.00 82.69 102 THR A N 1
ATOM 795 C CA . THR A 1 102 ? -0.576 6.855 10.056 1.00 82.69 102 THR A CA 1
ATOM 796 C C . THR A 1 102 ? -2.035 7.313 10.129 1.00 82.69 102 THR A C 1
ATOM 798 O O . THR A 1 102 ? -2.933 6.478 10.093 1.00 82.69 102 THR A O 1
ATOM 801 N N . GLY A 1 103 ? -2.289 8.626 10.180 1.00 81.31 103 GLY A N 1
ATOM 802 C CA . GLY A 1 103 ? -3.653 9.161 10.249 1.00 81.31 103 GLY A CA 1
ATOM 803 C C . GLY A 1 103 ? -4.501 8.830 9.016 1.00 81.31 103 GLY A C 1
ATOM 804 O O . GLY A 1 103 ? -5.645 8.409 9.160 1.00 81.31 103 GLY A O 1
ATOM 805 N N . GLU A 1 104 ? -3.936 8.949 7.812 1.00 84.56 104 GLU A N 1
ATOM 806 C CA . GLU A 1 104 ? -4.621 8.585 6.562 1.00 84.56 104 GLU A CA 1
ATOM 807 C C . GLU A 1 104 ? -4.862 7.075 6.492 1.00 84.56 104 GLU A C 1
ATOM 809 O O . GLU A 1 104 ? -5.963 6.631 6.170 1.00 84.56 104 GLU A O 1
ATOM 814 N N . LYS A 1 105 ? -3.858 6.285 6.891 1.00 83.69 105 LYS A N 1
ATOM 815 C CA . LYS A 1 105 ? -3.944 4.824 6.968 1.00 83.69 105 LYS A CA 1
ATOM 816 C C . LYS A 1 105 ? -5.080 4.366 7.886 1.00 83.69 105 LYS A C 1
ATOM 818 O O . LYS A 1 105 ? -5.881 3.516 7.501 1.00 83.69 105 LYS A O 1
ATOM 823 N N . MET A 1 106 ? -5.190 4.965 9.073 1.00 81.69 106 MET A N 1
ATOM 824 C CA . MET A 1 106 ? -6.285 4.701 10.010 1.00 81.69 106 MET A CA 1
ATOM 825 C C . MET A 1 106 ? -7.644 5.114 9.440 1.00 81.69 106 MET A C 1
ATOM 827 O O . MET A 1 106 ? -8.609 4.369 9.579 1.00 81.69 106 MET A O 1
ATOM 831 N N . GLN A 1 107 ? -7.738 6.276 8.787 1.00 83.94 107 GLN A N 1
ATOM 832 C CA . GLN A 1 107 ? -8.992 6.739 8.185 1.00 83.94 107 GLN A CA 1
ATOM 833 C C . GLN A 1 107 ? -9.461 5.829 7.048 1.00 83.94 107 GLN A C 1
ATOM 835 O O . GLN A 1 107 ? -10.657 5.548 6.954 1.00 83.94 107 GLN A O 1
ATOM 840 N N . PHE A 1 108 ? -8.543 5.352 6.206 1.00 87.44 108 PHE A N 1
ATOM 841 C CA . PHE A 1 108 ? -8.853 4.391 5.151 1.00 87.44 108 PHE A CA 1
ATOM 842 C C . PHE A 1 108 ? -9.389 3.082 5.736 1.00 87.44 108 PHE A C 1
ATOM 844 O O . PHE A 1 108 ? -10.512 2.680 5.433 1.00 87.44 108 PHE A O 1
ATOM 851 N N . VAL A 1 109 ? -8.648 2.468 6.663 1.00 85.50 109 VAL A N 1
ATOM 852 C CA . VAL A 1 109 ? -9.086 1.225 7.317 1.00 85.50 109 VAL A CA 1
ATOM 853 C C . VAL A 1 109 ? -10.395 1.423 8.078 1.00 85.50 109 VAL A C 1
ATOM 855 O O . VAL A 1 109 ? -11.275 0.578 7.984 1.00 85.50 109 VAL A O 1
ATOM 858 N N . GLY A 1 110 ? -10.570 2.549 8.771 1.00 83.12 110 GLY A N 1
ATOM 859 C CA . GLY A 1 110 ? -11.807 2.889 9.473 1.00 83.12 110 GLY A CA 1
ATOM 860 C C . GLY A 1 110 ? -13.012 3.039 8.539 1.00 83.12 110 GLY A C 1
ATOM 861 O O . GLY A 1 110 ? -14.103 2.587 8.882 1.00 83.12 110 GLY A O 1
ATOM 862 N N . SER A 1 111 ? -12.818 3.606 7.343 1.00 85.50 111 SER A N 1
ATOM 863 C CA . SER A 1 111 ? -13.884 3.792 6.342 1.00 85.50 111 SER A CA 1
ATOM 864 C C . SER A 1 111 ? -14.340 2.474 5.712 1.00 85.50 111 SER A C 1
ATOM 866 O O . SER A 1 111 ? -15.505 2.341 5.341 1.00 85.50 111 SER A O 1
ATOM 868 N N . HIS A 1 112 ? -13.450 1.480 5.656 1.00 85.81 112 HIS A N 1
ATOM 869 C CA . HIS A 1 112 ? -13.726 0.143 5.122 1.00 85.81 112 HIS A CA 1
ATOM 870 C C . HIS A 1 112 ? -13.767 -0.946 6.197 1.00 85.81 112 HIS A C 1
ATOM 872 O O . HIS A 1 112 ? -13.788 -2.125 5.854 1.00 85.81 112 HIS A O 1
ATOM 878 N N . TYR A 1 113 ? -13.807 -0.588 7.486 1.00 83.88 113 TYR A N 1
ATOM 879 C CA . TYR A 1 113 ? -13.540 -1.528 8.581 1.00 83.88 113 TYR A CA 1
ATOM 880 C C . TYR A 1 113 ? -14.411 -2.784 8.504 1.00 83.88 113 TYR A C 1
ATOM 882 O O . TYR A 1 113 ? -13.884 -3.892 8.488 1.00 83.88 113 TYR A O 1
ATOM 890 N N . ASN A 1 114 ? -15.732 -2.622 8.374 1.00 82.88 114 ASN A N 1
ATOM 891 C CA . ASN A 1 114 ? -16.652 -3.760 8.277 1.00 82.88 114 ASN A CA 1
ATOM 892 C C . ASN A 1 114 ? -16.383 -4.602 7.021 1.00 82.88 114 ASN A C 1
ATOM 894 O O . ASN A 1 114 ? -16.295 -5.819 7.111 1.00 82.88 114 ASN A O 1
ATOM 898 N N . GLN A 1 115 ? -16.175 -3.960 5.866 1.00 84.88 115 GLN A N 1
ATOM 899 C CA . GLN A 1 115 ? -15.891 -4.653 4.605 1.00 84.88 115 GLN A CA 1
ATOM 900 C C . GLN A 1 115 ? -14.600 -5.475 4.695 1.00 84.88 115 GLN A C 1
ATOM 902 O O . GLN A 1 115 ? -14.563 -6.631 4.281 1.00 84.88 115 GLN A O 1
ATOM 907 N N . PHE A 1 116 ? -13.542 -4.886 5.249 1.00 87.44 116 PHE A N 1
ATOM 908 C CA . PHE A 1 116 ? -12.259 -5.551 5.416 1.00 87.44 116 PHE A CA 1
ATOM 909 C C . PHE A 1 116 ? -12.303 -6.641 6.483 1.00 87.44 116 PHE A C 1
ATOM 911 O O . PHE A 1 116 ? -11.695 -7.692 6.295 1.00 87.44 116 PHE A O 1
ATOM 918 N N . LYS A 1 117 ? -13.045 -6.440 7.573 1.00 84.81 117 LYS A N 1
ATOM 919 C CA . LYS A 1 117 ? -13.258 -7.464 8.598 1.00 84.81 117 LYS A CA 1
ATOM 920 C C . LYS A 1 117 ? -14.009 -8.669 8.032 1.00 84.81 117 LYS A C 1
ATOM 922 O O . LYS A 1 117 ? -13.535 -9.793 8.173 1.00 84.81 117 LYS A O 1
ATOM 927 N N . ASP A 1 118 ? -15.118 -8.437 7.334 1.00 85.88 118 ASP A N 1
ATOM 928 C CA . ASP A 1 118 ? -15.957 -9.495 6.756 1.00 85.88 118 ASP A CA 1
ATOM 929 C C . ASP A 1 118 ? -15.229 -10.281 5.655 1.00 85.88 118 ASP A C 1
ATOM 931 O O . ASP A 1 118 ? -15.426 -11.488 5.507 1.00 85.88 118 ASP A O 1
ATOM 9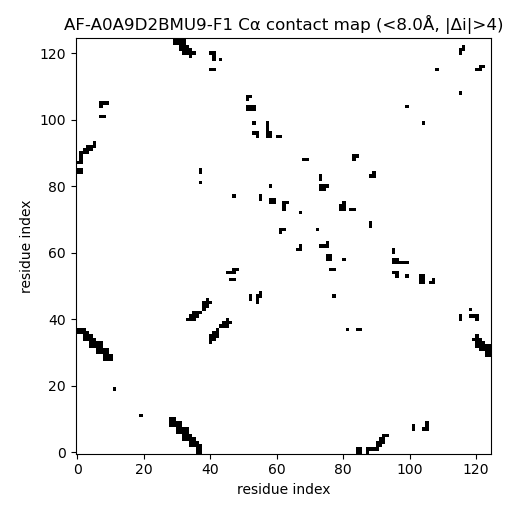35 N N . ALA A 1 119 ? -14.348 -9.613 4.903 1.00 85.12 119 ALA A N 1
ATOM 936 C CA . ALA A 1 119 ? -13.510 -10.233 3.879 1.00 85.12 119 ALA A CA 1
ATOM 937 C C . ALA A 1 119 ? -12.219 -10.876 4.432 1.00 85.12 119 ALA A C 1
ATOM 939 O O . ALA A 1 119 ? -11.447 -11.451 3.663 1.00 85.12 119 ALA A O 1
ATOM 940 N N . GLY A 1 120 ? -11.962 -10.788 5.743 1.00 83.88 120 GLY A N 1
ATOM 941 C CA . GLY A 1 120 ? -10.749 -11.323 6.368 1.00 83.88 120 GLY A CA 1
ATOM 942 C C . GLY A 1 120 ? -9.468 -10.558 6.009 1.00 83.88 120 GLY A C 1
ATOM 943 O O . GLY A 1 120 ? -8.376 -11.110 6.111 1.00 83.88 120 GLY A O 1
ATOM 944 N N . CYS A 1 121 ? -9.575 -9.299 5.573 1.00 84.38 121 CYS A N 1
ATOM 945 C CA . CYS A 1 121 ? -8.426 -8.426 5.321 1.00 84.38 121 CYS A CA 1
ATOM 946 C C . CYS A 1 121 ? -7.816 -7.840 6.592 1.00 84.38 121 CYS A C 1
ATOM 948 O O . CYS A 1 121 ? -6.715 -7.306 6.506 1.00 84.38 121 CYS A O 1
ATOM 950 N N . LEU A 1 122 ? -8.504 -7.897 7.735 1.00 85.06 122 LEU A N 1
ATOM 951 C CA . LEU A 1 122 ? -8.007 -7.379 9.010 1.00 85.06 122 LEU A CA 1
ATOM 952 C C . LEU A 1 122 ? -7.791 -8.508 10.013 1.00 85.06 122 LEU A C 1
ATOM 954 O O . LEU A 1 122 ? -8.689 -9.320 10.236 1.00 85.06 122 LEU A O 1
ATOM 958 N N . LEU A 1 123 ? -6.626 -8.505 10.659 1.00 80.75 123 LEU A N 1
ATOM 959 C CA . LEU A 1 123 ? -6.364 -9.274 11.875 1.00 80.75 123 LEU A CA 1
ATOM 960 C C . LEU A 1 123 ? -6.025 -8.317 13.017 1.00 80.75 123 LEU A C 1
ATOM 962 O O . LEU A 1 123 ? -5.086 -7.528 12.907 1.00 80.75 123 LEU A O 1
ATOM 966 N N . GLU A 1 124 ? -6.813 -8.397 14.085 1.00 74.00 124 GLU A N 1
ATOM 967 C CA . GLU A 1 124 ? -6.587 -7.707 15.358 1.00 74.00 124 GLU A CA 1
ATOM 968 C C . GLU A 1 124 ? -5.392 -8.337 16.092 1.00 74.00 124 GLU A C 1
ATOM 970 O O . GLU A 1 124 ? -5.239 -9.563 16.085 1.00 74.00 124 GLU A O 1
ATOM 975 N N . LEU A 1 125 ? -4.535 -7.488 16.667 1.00 61.25 125 LEU A N 1
ATOM 976 C CA . LEU A 1 125 ? -3.375 -7.876 17.478 1.00 61.25 125 LEU A CA 1
ATOM 977 C C . LEU A 1 125 ? -3.715 -8.044 18.961 1.00 61.25 125 LEU A C 1
ATOM 979 O O . LEU A 1 125 ? -4.536 -7.250 19.470 1.00 61.25 125 LEU A O 1
#

pLDDT: mean 77.14, std 16.35, range [33.25, 92.88]

Sequence (125 aa):
MANGMIYVPVDANTANGIMTMDTSSGSQESGYWLYWNENGYTGQGWYWNESNNYVKTGWENYVNQGKLTCGATHSTDENGLKEHISGGHADNLNDILEPWPTGEKMQFVGSHYNQFKDAGCLLEL

Organism: NCBI:txid2838566

Secondary structure (DSSP, 8-state):
--EEEEEEEE-TT--SSS------SS---EEEEEEEETTBGGGSB--TT-TTS-HHHHHHHHHHTT---SSSPPPSSHHHHHHHHHTT--S-HHHHSTT--HHHHHHHHHHTHHHHHHTT-EEE-

Foldseek 3Di:
DAKDWDKQWDDPPPPPDDDDPDDPDDDDRKIKIFIAALQPRLVPHPVCPDPLSCLLVLLLVCLVVVVQPPPDRFDSDPVSVSVCRVVVNCNDCCNSNVVRDSVSSCVVCRVCVVVSVVSVRIDID

Solvent-accessible surface area (backbone atoms only — not comparable to full-atom values): 7440 Å²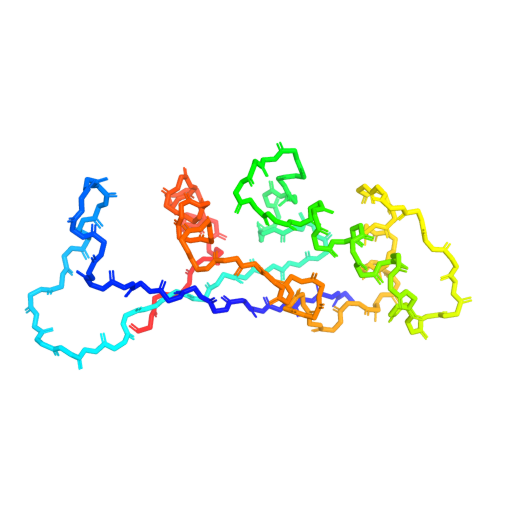 total; per-residue (Å²): 129,25,55,46,74,42,87,42,70,51,69,91,76,70,82,81,75,86,80,88,81,83,74,96,65,84,93,64,93,40,35,34,37,42,31,34,37,70,53,18,48,50,67,75,36,66,58,60,89,45,90,38,61,39,50,48,63,19,40,34,49,35,53,74,72,62,67,64,84,79,83,63,90,65,57,68,51,74,65,26,52,47,51,42,25,71,71,54,68,41,75,48,65,59,74,38,35,64,84,58,49,64,70,39,48,44,50,37,49,62,76,40,40,68,62,33,47,76,57,63,17,49,45,82,110